Protein 9QT0 (pdb70)

Sequence (112 aa):
DTTLIVASKVKAYIKSKGFMTSGDAVDGLNEKLYALIDDALKRTESSNKRTTVRPTDFDTTLIVASKVKAYIKSKGFMTTSGDAVDGLNNEKLLYALIDDALKRTESSNKRTTVRPTDF

Structure (mmCIF, N/CA/C/O backbone):
data_9QT0
#
_entry.id   9QT0
#
_cell.length_a   55.700
_cell.length_b   55.700
_cell.length_c   58.463
_cell.angle_alpha   90.00
_cell.angle_beta   90.00
_cell.angle_gamma   120.00
#
_symmetry.space_group_name_H-M   'P 31 2 1'
#
loop_
_entity.id
_entity.type
_entity.pdbx_description
1 polymer 'DUF1931 domain-containing protein'
2 non-polymer 'SULFATE ION'
3 water water
#
loop_
_atom_site.group_PDB
_atom_site.id
_atom_site.type_symbol
_atom_site.label_atom_id
_atom_site.label_alt_id
_atom_site.label_comp_id
_atom_site.label_asym_id
_atom_site.label_entity_id
_atom_site.label_seq_id
_atom_site.pdbx_PDB_ins_code
_atom_site.Cartn_x
_atom_site.Cartn_y
_atom_site.Cartn_z
_atom_site.occupancy
_atom_site.B_iso_or_equiv
_atom_site.auth_seq_id
_atom_site.auth_comp_id
_atom_site.auth_asym_id
_atom_site.auth_atom_id
_atom_site.pdbx_PDB_model_num
ATOM 1 N N . ASP A 1 10 ? -26.416 -11.256 1.416 1.00 38.20 8 ASP A N 1
ATOM 2 C CA . ASP A 1 10 ? -26.497 -10.136 0.424 1.00 34.76 8 ASP A CA 1
ATOM 3 C C . ASP A 1 10 ? -26.055 -8.830 1.089 1.00 31.14 8 ASP A C 1
ATOM 4 O O . ASP A 1 10 ? -26.386 -8.629 2.282 1.00 31.34 8 ASP A O 1
ATOM 9 N N . THR A 1 11 ? -25.331 -7.977 0.356 1.00 30.09 9 THR A N 1
ATOM 10 C CA A THR A 1 11 ? -24.905 -6.637 0.844 0.50 28.58 9 THR A CA 1
ATOM 11 C CA B THR A 1 11 ? -24.903 -6.637 0.839 0.50 29.63 9 THR A CA 1
ATOM 12 C C . THR A 1 11 ? -26.106 -5.690 0.765 1.00 25.94 9 THR A C 1
ATOM 13 O O . THR A 1 11 ? -26.707 -5.601 -0.321 1.00 28.76 9 THR A O 1
ATOM 20 N N . LEU A 1 12 ? -26.438 -5.039 1.881 1.00 22.17 10 LEU A N 1
ATOM 21 C CA . LEU A 1 12 ? -27.566 -4.073 1.976 1.00 22.11 10 LEU A CA 1
ATOM 22 C C . LEU A 1 12 ? -27.010 -2.652 1.932 1.00 21.73 10 LEU A C 1
ATOM 23 O O . LEU A 1 12 ? -27.807 -1.711 1.832 1.00 22.91 10 LEU A O 1
ATOM 28 N N . ILE A 1 13 ? -25.685 -2.523 2.026 1.00 24.05 11 ILE A N 1
ATOM 29 C CA . ILE A 1 13 ? -24.941 -1.241 2.175 1.00 23.71 11 ILE A CA 1
ATOM 30 C C . ILE A 1 13 ? -24.426 -0.810 0.799 1.00 22.63 11 ILE A C 1
ATOM 31 O O . ILE A 1 13 ? -24.011 -1.697 0.015 1.00 23.61 11 ILE A O 1
ATOM 36 N N . VAL A 1 14 ? -24.451 0.495 0.535 1.00 21.48 12 VAL A N 1
ATOM 37 C CA . VAL A 1 14 ? -23.771 1.119 -0.634 1.00 20.54 12 VAL A CA 1
ATOM 38 C C . VAL A 1 14 ? -22.359 1.493 -0.173 1.00 19.29 12 VAL A C 1
ATOM 39 O O . VAL A 1 14 ? -22.200 2.552 0.482 1.00 19.91 12 VAL A O 1
ATOM 43 N N . ALA A 1 15 ? -21.376 0.635 -0.472 1.00 19.05 13 ALA A N 1
ATOM 44 C CA . ALA A 1 15 ? -19.986 0.755 0.023 1.00 18.76 13 ALA A CA 1
ATOM 45 C C . ALA A 1 15 ? -19.425 2.141 -0.312 1.00 18.48 13 ALA A C 1
ATOM 46 O O . ALA A 1 15 ? -18.809 2.758 0.555 1.00 18.36 13 ALA A O 1
ATOM 48 N N . SER A 1 16 ? -19.611 2.616 -1.548 1.00 19.39 14 SER A N 1
ATOM 49 C CA . SER A 1 16 ? -19.049 3.912 -2.002 1.00 18.86 14 SER A CA 1
ATOM 50 C C . SER A 1 16 ? -19.556 5.063 -1.121 1.00 18.57 14 SER A C 1
ATOM 51 O O . SER A 1 16 ? -18.765 5.975 -0.843 1.00 18.96 14 SER A O 1
ATOM 54 N N . LYS A 1 17 ? -20.833 5.041 -0.730 1.00 17.51 15 LYS A N 1
ATOM 55 C CA . LYS A 1 17 ? -21.456 6.133 0.074 1.00 17.81 15 LYS A CA 1
ATOM 56 C C . LYS A 1 17 ? -20.977 6.071 1.534 1.00 16.47 15 LYS A C 1
ATOM 57 O O . LYS A 1 17 ? -20.736 7.142 2.129 1.00 16.17 15 LYS A O 1
ATOM 61 N N . VAL A 1 18 ? -20.793 4.869 2.074 1.00 16.77 16 VAL A N 1
ATOM 62 C CA . VAL A 1 18 ? -20.229 4.698 3.447 1.00 16.61 16 VAL A CA 1
ATOM 63 C C . VAL A 1 18 ? -18.781 5.204 3.440 1.00 16.23 16 VAL A C 1
ATOM 64 O O . VAL A 1 18 ? -18.428 6.045 4.276 1.00 16.15 16 VAL A O 1
ATOM 68 N N . LYS A 1 19 ? -17.988 4.782 2.452 1.00 16.45 17 LYS A N 1
ATOM 69 C CA . LYS A 1 19 ? -16.569 5.197 2.342 1.00 16.82 17 LYS A CA 1
ATOM 70 C C . LYS A 1 19 ? -16.495 6.717 2.146 1.00 16.74 17 LYS A C 1
ATOM 71 O O . LYS A 1 19 ? -15.570 7.334 2.680 1.00 18.00 17 LYS A O 1
ATOM 77 N N . ALA A 1 20 ? -17.406 7.297 1.356 1.00 16.44 18 ALA A N 1
ATOM 78 C CA . ALA A 1 20 ? -17.461 8.755 1.100 1.00 16.93 18 ALA A CA 1
ATOM 79 C C . ALA A 1 20 ? -17.693 9.495 2.423 1.00 17.75 18 ALA A C 1
ATOM 80 O O . ALA A 1 20 ? -16.966 10.464 2.702 1.00 20.10 18 ALA A O 1
ATOM 82 N N . TYR A 1 21 ? -18.680 9.059 3.206 1.00 16.05 19 TYR A N 1
ATOM 83 C CA . TYR A 1 21 ? -19.000 9.735 4.485 1.00 16.17 19 TYR A CA 1
ATOM 84 C C . TYR A 1 21 ? -17.777 9.688 5.414 1.00 16.01 19 TYR A C 1
ATOM 85 O O . TYR A 1 21 ? -17.397 10.723 5.981 1.00 18.36 19 TYR A O 1
ATOM 94 N N . ILE A 1 22 ? -17.155 8.520 5.527 1.00 16.59 20 ILE A N 1
ATOM 95 C CA . ILE A 1 22 ? -15.931 8.310 6.349 1.00 15.71 20 ILE A CA 1
ATOM 96 C C . ILE A 1 22 ? -14.809 9.233 5.856 1.00 15.52 20 ILE A C 1
ATOM 97 O O . ILE A 1 22 ? -14.160 9.893 6.683 1.00 15.65 20 ILE A O 1
ATOM 102 N N . LYS A 1 23 ? -14.625 9.334 4.537 1.00 16.04 21 LYS A N 1
ATOM 103 C CA . LYS A 1 23 ? -13.599 10.230 3.941 1.00 16.55 21 LYS A CA 1
ATOM 104 C C . LYS A 1 23 ? -13.907 11.690 4.294 1.00 17.20 21 LYS A C 1
ATOM 105 O O . LYS A 1 23 ? -12.946 12.446 4.554 1.00 18.08 21 LYS A O 1
ATOM 111 N N . SER A 1 24 ? -15.184 12.082 4.278 1.00 18.01 22 SER A N 1
ATOM 112 C CA . SER A 1 24 ? -15.626 13.475 4.548 1.00 17.85 22 SER A CA 1
ATOM 113 C C . SER A 1 24 ? -15.210 13.881 5.970 1.00 17.85 22 SER A C 1
ATOM 114 O O . SER A 1 24 ? -15.047 15.087 6.217 1.00 18.99 22 SER A O 1
ATOM 117 N N . LYS A 1 25 ? -15.047 12.907 6.868 1.00 18.10 23 LYS A N 1
ATOM 118 C CA . LYS A 1 25 ? -14.690 13.168 8.285 1.00 19.16 23 LYS A CA 1
ATOM 119 C C . LYS A 1 25 ? -13.174 13.083 8.493 1.00 20.99 23 LYS A C 1
ATOM 120 O O . LYS A 1 25 ? -1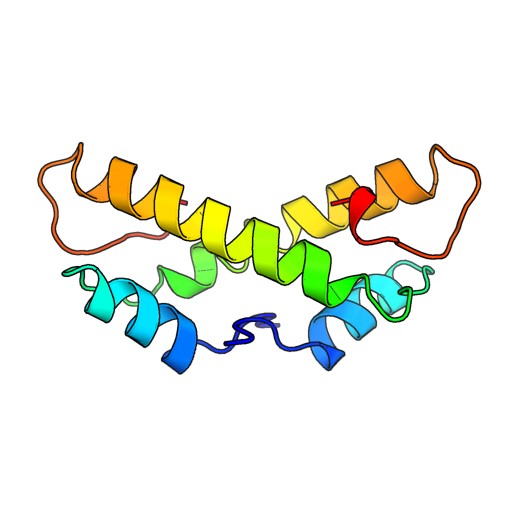2.742 13.306 9.642 1.00 24.18 23 LYS A O 1
ATOM 126 N N . GLY A 1 26 ? -12.407 12.776 7.441 1.00 20.76 24 GLY A N 1
ATOM 127 C CA . GLY A 1 26 ? -10.930 12.746 7.460 1.00 22.66 24 GLY A CA 1
ATOM 128 C C . GLY A 1 26 ? -10.379 11.375 7.827 1.00 22.25 24 GLY A C 1
ATOM 129 O O . GLY A 1 26 ? -9.231 11.306 8.302 1.00 25.54 24 GLY A O 1
ATOM 130 N N . PHE A 1 27 ? -11.159 10.317 7.586 1.00 19.06 25 PHE A N 1
ATOM 131 C CA . PHE A 1 27 ? -10.796 8.917 7.916 1.00 19.24 25 PHE A CA 1
ATOM 132 C C . PHE A 1 27 ? -10.756 8.066 6.644 1.00 19.81 25 PHE A C 1
ATOM 133 O O . PHE A 1 27 ? -11.359 8.445 5.596 1.00 22.63 25 PHE A O 1
ATOM 141 N N . MET A 1 28 ? -10.039 6.949 6.737 1.00 20.70 26 MET A N 1
ATOM 142 C CA . MET A 1 28 ? -9.977 5.908 5.685 1.00 20.47 26 MET A CA 1
ATOM 143 C C . MET A 1 28 ? -10.781 4.695 6.154 1.00 18.21 26 MET A C 1
ATOM 144 O O . MET A 1 28 ? -11.099 4.605 7.355 1.00 18.59 26 MET A O 1
ATOM 149 N N . THR A 1 29 ? -11.094 3.795 5.226 1.00 18.18 27 THR A N 1
ATOM 150 C CA . THR A 1 29 ? -11.912 2.579 5.452 1.00 18.22 27 THR A CA 1
ATOM 151 C C . THR A 1 29 ? -11.054 1.365 5.104 1.00 18.30 27 THR A C 1
ATOM 152 O O . THR A 1 29 ? -10.540 1.336 3.982 1.00 20.19 27 THR A O 1
ATOM 156 N N . SER A 1 30 ? -10.897 0.414 6.030 1.00 17.72 28 SER A N 1
ATOM 157 C CA . SER A 1 30 ? -10.155 -0.846 5.771 1.00 18.66 28 SER A CA 1
ATOM 158 C C . SER A 1 30 ? -10.898 -1.642 4.694 1.00 18.76 28 SER A C 1
ATOM 159 O O . SER A 1 30 ? -12.101 -1.383 4.468 1.00 19.41 28 SER A O 1
ATOM 162 N N . GLY A 1 31 ? -10.202 -2.578 4.051 1.00 18.27 29 GLY A N 1
ATOM 163 C CA . GLY A 1 31 ? -10.772 -3.405 2.977 1.00 18.73 29 GLY A CA 1
ATOM 164 C C . GLY A 1 31 ? 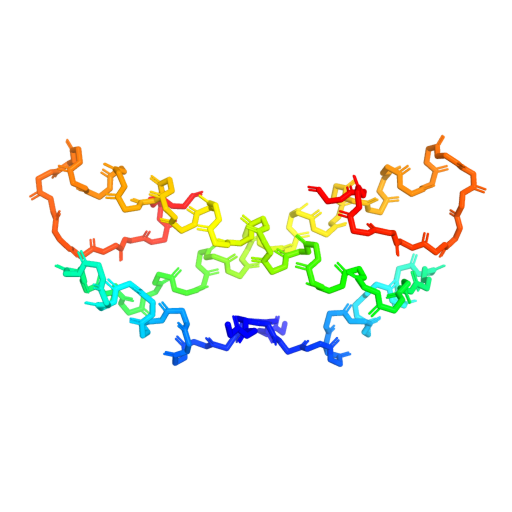-12.006 -4.180 3.410 1.00 18.57 29 GLY A C 1
ATOM 165 O O . GLY A 1 31 ? -12.871 -4.425 2.547 1.00 22.56 29 GLY A O 1
ATOM 166 N N . ASP A 1 32 ? -12.099 -4.566 4.686 1.00 17.86 30 ASP A N 1
ATOM 167 C CA . ASP A 1 32 ? -13.187 -5.442 5.201 1.00 19.95 30 ASP A CA 1
ATOM 168 C C . ASP A 1 32 ? -14.121 -4.671 6.148 1.00 17.69 30 ASP A C 1
ATOM 169 O O . ASP A 1 32 ? -15.009 -5.313 6.739 1.00 19.75 30 ASP A O 1
ATOM 174 N N . ALA A 1 33 ? -13.966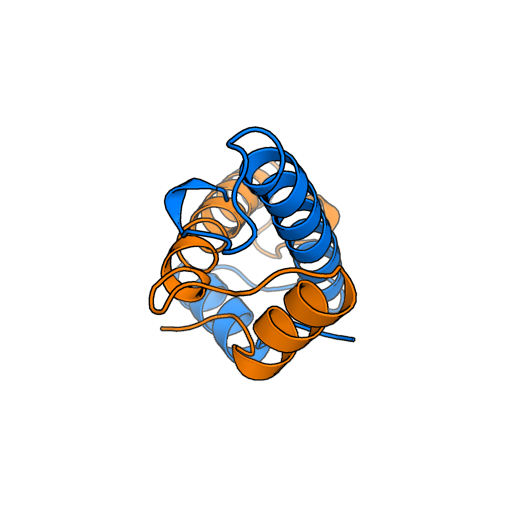 -3.349 6.265 1.00 17.73 31 ALA A N 1
ATOM 175 C CA . ALA A 1 33 ? -14.779 -2.515 7.184 1.00 17.90 31 ALA A CA 1
ATOM 176 C C . ALA A 1 33 ? -16.267 -2.602 6.810 1.00 18.47 31 ALA A C 1
ATOM 177 O O . ALA A 1 33 ? -17.091 -2.806 7.712 1.00 19.77 31 ALA A O 1
ATOM 179 N N . VAL A 1 34 ? -16.615 -2.460 5.528 1.00 19.34 32 VAL A N 1
ATOM 180 C CA . VAL A 1 34 ? -18.052 -2.361 5.119 1.00 21.99 32 VAL A CA 1
ATOM 181 C C . VAL A 1 34 ? -18.761 -3.691 5.417 1.00 22.72 32 VAL A C 1
ATOM 182 O O . VAL A 1 34 ? -19.950 -3.637 5.768 1.00 24.12 32 VAL A O 1
ATOM 186 N N . ASP A 1 35 ? -18.058 -4.826 5.335 1.00 24.84 33 ASP A N 1
ATOM 187 C CA . ASP A 1 35 ? -18.580 -6.168 5.720 1.00 28.70 33 ASP A CA 1
ATOM 188 C C . ASP A 1 35 ? -19.054 -6.155 7.179 1.00 28.53 33 ASP A C 1
ATOM 189 O O . ASP A 1 35 ? -20.156 -6.691 7.457 1.00 31.35 33 ASP A O 1
ATOM 194 N N . GLY A 1 36 ? -18.243 -5.583 8.076 1.00 27.48 34 GLY A N 1
ATOM 195 C CA . GLY A 1 36 ? -18.574 -5.435 9.506 1.00 26.55 34 GLY A CA 1
ATOM 196 C C . GLY A 1 36 ? -19.841 -4.618 9.686 1.00 23.77 34 GLY A C 1
ATOM 197 O O . GLY A 1 36 ? -20.718 -5.030 10.461 1.00 27.02 34 GLY A O 1
ATOM 198 N N . LEU A 1 37 ? -19.961 -3.509 8.954 1.00 21.04 35 LEU A N 1
ATOM 199 C CA . LEU A 1 37 ? -21.141 -2.616 9.057 1.00 18.86 35 LEU A CA 1
ATOM 200 C C . LEU A 1 37 ? -22.377 -3.336 8.509 1.00 18.36 35 LEU A C 1
ATOM 201 O O . LEU A 1 37 ? -23.456 -3.176 9.088 1.00 18.75 35 LEU A O 1
ATOM 206 N N . ASN A 1 38 ? -22.225 -4.105 7.431 1.00 19.45 36 ASN A N 1
ATOM 207 C CA . ASN A 1 38 ? -23.325 -4.921 6.845 1.00 20.03 36 ASN A CA 1
ATOM 208 C C . ASN A 1 38 ? -23.885 -5.868 7.920 1.00 20.64 36 ASN A C 1
ATOM 209 O O . ASN A 1 38 ? -25.127 -5.960 8.050 1.00 20.95 36 ASN A O 1
ATOM 214 N N . GLU A 1 39 ? -23.008 -6.530 8.677 1.00 22.32 37 GLU A N 1
ATOM 215 C CA . GLU A 1 39 ? -23.399 -7.459 9.774 1.00 23.80 37 GLU A CA 1
ATOM 216 C C . GLU A 1 39 ? -24.215 -6.695 10.830 1.00 21.21 37 GLU A C 1
ATOM 217 O O . GLU A 1 39 ? -25.274 -7.208 11.263 1.00 22.93 37 GLU A O 1
ATOM 223 N N . LYS A 1 40 ? -23.753 -5.506 11.227 1.00 20.66 38 LYS A N 1
ATOM 224 C CA . LYS A 1 40 ? -24.456 -4.642 12.216 1.00 22.39 38 LYS A CA 1
ATOM 225 C C . LYS A 1 40 ? -25.832 -4.261 11.656 1.00 19.26 38 LYS A C 1
ATOM 226 O O . LYS A 1 40 ? -26.793 -4.253 12.416 1.00 20.51 38 LYS A O 1
ATOM 232 N N . LEU A 1 41 ? -25.937 -3.982 10.356 1.00 17.59 39 LEU A N 1
ATOM 233 C CA . LEU A 1 41 ? -27.214 -3.556 9.728 1.00 18.08 39 LEU A CA 1
ATOM 234 C C . LEU A 1 41 ? -28.247 -4.686 9.835 1.00 17.83 39 LEU A C 1
ATOM 235 O O . LEU A 1 41 ? -29.414 -4.396 10.169 1.00 19.26 39 LEU A O 1
ATOM 240 N N . TYR A 1 42 ? -27.844 -5.928 9.547 1.00 17.72 40 TYR A N 1
ATOM 241 C CA . TYR A 1 42 ? -28.733 -7.113 9.672 1.00 18.73 40 TYR A CA 1
ATOM 242 C C . TYR A 1 42 ? -29.230 -7.213 11.118 1.00 18.84 40 TYR A C 1
ATOM 243 O O . TYR A 1 42 ? -30.429 -7.466 11.326 1.00 20.00 40 TYR A O 1
ATOM 252 N N . ALA A 1 43 ? -28.343 -6.989 12.090 1.00 19.15 41 ALA A N 1
ATOM 253 C CA . ALA A 1 43 ? -28.696 -7.022 13.525 1.00 19.61 41 ALA A CA 1
ATOM 254 C C . ALA A 1 43 ? -29.722 -5.925 13.834 1.00 19.23 41 ALA A C 1
ATOM 255 O O . ALA A 1 43 ? -30.686 -6.225 14.580 1.00 20.93 41 ALA A O 1
ATOM 257 N N . LEU A 1 44 ? -29.500 -4.696 13.350 1.00 20.46 42 LEU A N 1
ATOM 258 C CA . LEU A 1 44 ? -30.434 -3.554 13.539 1.00 19.84 42 LEU A CA 1
ATOM 259 C C . LEU A 1 44 ? -31.810 -3.921 12.988 1.00 18.65 42 LEU A C 1
ATOM 260 O O . LEU A 1 44 ? -32.827 -3.580 13.604 1.00 19.45 42 LEU A O 1
ATOM 265 N N . ILE A 1 45 ? -31.852 -4.538 11.806 1.00 18.00 43 ILE A N 1
ATOM 266 C CA . ILE A 1 45 ? -33.159 -4.880 11.183 1.00 16.71 43 ILE A CA 1
ATOM 267 C C . ILE A 1 45 ? -33.841 -5.964 12.024 1.00 17.41 43 ILE A C 1
ATOM 268 O O . ILE A 1 45 ? -35.041 -5.827 12.296 1.00 18.56 43 ILE A O 1
ATOM 273 N N . ASP A 1 46 ? -33.108 -7.016 12.392 1.00 17.44 44 ASP A N 1
ATOM 274 C CA . ASP A 1 46 ? -33.679 -8.145 13.174 1.00 18.07 44 ASP A CA 1
ATOM 275 C C . ASP A 1 46 ? -34.247 -7.596 14.493 1.00 18.24 44 ASP A C 1
ATOM 276 O O . ASP A 1 46 ? -35.369 -7.988 14.855 1.00 19.07 44 ASP A O 1
ATOM 281 N N . ASP A 1 47 ? -33.532 -6.685 15.156 1.00 17.80 45 ASP A N 1
ATOM 282 C CA . ASP A 1 47 ? -34.019 -6.029 16.402 1.00 19.39 45 ASP A CA 1
ATOM 283 C C . ASP A 1 47 ? -35.308 -5.257 16.099 1.00 18.05 45 ASP A C 1
ATOM 284 O O . ASP A 1 47 ? -36.273 -5.362 16.858 1.00 20.89 45 ASP A O 1
ATOM 289 N N . ALA A 1 48 ? -35.345 -4.511 14.994 1.00 19.12 46 ALA A N 1
ATOM 290 C CA . ALA A 1 48 ? -36.515 -3.686 14.613 1.00 18.56 46 ALA A CA 1
ATOM 291 C C . ALA A 1 48 ? -37.747 -4.576 14.389 1.00 17.44 46 ALA A C 1
ATOM 292 O O . ALA A 1 48 ? -38.856 -4.173 14.792 1.00 17.97 46 ALA A O 1
ATOM 294 N N . LEU A 1 49 ? -37.568 -5.737 13.753 1.00 17.52 47 LEU A N 1
ATOM 295 C CA . LEU A 1 49 ? -38.681 -6.679 13.468 1.00 17.53 47 LEU A CA 1
ATOM 296 C C . LEU A 1 49 ? -39.277 -7.164 14.787 1.00 16.96 47 LEU A C 1
ATOM 297 O O . LEU A 1 49 ? -40.517 -7.256 14.883 1.00 17.43 47 LEU A O 1
ATOM 302 N N . LYS A 1 50 ? -38.420 -7.428 15.776 1.00 17.03 48 LYS A N 1
ATOM 303 C CA . LYS A 1 50 ? -38.877 -7.834 17.126 1.00 16.90 48 LYS A CA 1
ATOM 304 C C . LYS A 1 50 ? -39.738 -6.706 17.716 1.00 17.03 48 LYS A C 1
ATOM 305 O O . LYS A 1 50 ? -40.818 -7.020 18.250 1.00 16.89 48 LYS A O 1
ATOM 307 N N . ARG A 1 51 ? -39.310 -5.447 17.592 1.00 16.88 49 ARG A N 1
ATOM 308 C CA . ARG A 1 51 ? -40.076 -4.278 18.107 1.00 15.67 49 ARG A CA 1
ATOM 309 C C . ARG A 1 51 ? -41.402 -4.133 17.352 1.00 15.11 49 ARG A C 1
ATOM 310 O O . ARG A 1 51 ? -42.428 -3.868 17.976 1.00 16.56 49 ARG A O 1
ATOM 318 N N . THR A 1 52 ? -41.396 -4.289 16.031 1.00 15.37 50 THR A N 1
ATOM 319 C CA . THR A 1 52 ? -42.630 -4.191 15.210 1.00 15.65 50 THR A CA 1
ATOM 320 C C . THR A 1 52 ? -43.660 -5.200 15.739 1.00 16.50 50 THR A C 1
ATOM 321 O O . THR A 1 52 ? -44.810 -4.800 16.020 1.00 18.19 50 THR A O 1
ATOM 325 N N . GLU A 1 53 ? -43.252 -6.460 15.867 1.00 16.53 51 GLU A N 1
ATOM 326 C CA . GLU A 1 53 ? -44.120 -7.573 16.331 1.00 17.29 51 GLU A CA 1
ATOM 327 C C . GLU A 1 53 ? -44.607 -7.281 17.758 1.00 16.35 51 GLU A C 1
ATOM 328 O O . GLU A 1 53 ? -45.792 -7.553 18.052 1.00 16.76 51 GLU A O 1
ATOM 334 N N . SER A 1 54 ? -43.742 -6.713 18.605 1.00 15.78 52 SER A N 1
ATOM 335 C CA A SER A 1 54 ? -44.061 -6.429 20.031 0.50 15.54 52 SER A CA 1
ATOM 336 C CA B SER A 1 54 ? -44.065 -6.432 20.029 0.50 15.83 52 SER A CA 1
ATOM 337 C C . SER A 1 54 ? -45.169 -5.373 20.134 1.00 15.17 52 SER A C 1
ATOM 338 O O . SER A 1 54 ? -45.828 -5.323 21.173 1.00 17.12 52 SER A O 1
ATOM 343 N N . ASN A 1 55 ? -45.352 -4.559 19.095 1.00 16.33 53 ASN A N 1
ATOM 344 C CA . ASN A 1 55 ? -46.396 -3.501 19.039 1.00 16.14 53 ASN A CA 1
ATOM 345 C C . ASN A 1 55 ? -47.588 -3.958 18.184 1.00 16.01 53 ASN A C 1
ATOM 346 O O . ASN A 1 55 ? -48.405 -3.096 17.819 1.00 17.08 53 ASN A O 1
ATOM 351 N N . LYS A 1 56 ? -47.702 -5.262 17.915 1.00 16.14 54 LYS A N 1
ATOM 352 C CA . LYS A 1 56 ? -48.839 -5.884 17.182 1.00 16.81 54 LYS A CA 1
ATOM 353 C C . LYS A 1 56 ? -48.981 -5.229 15.804 1.00 17.02 54 LYS A C 1
ATOM 354 O O . LYS A 1 56 ? -50.128 -4.978 15.353 1.00 19.06 54 LYS A O 1
ATOM 360 N N . ARG A 1 57 ? -47.848 -4.973 15.155 1.00 16.86 55 ARG A N 1
ATOM 361 C CA . ARG A 1 57 ? -47.812 -4.416 13.781 1.00 17.17 55 ARG A CA 1
ATOM 362 C C . ARG A 1 57 ? -47.115 -5.402 12.847 1.00 17.22 55 ARG A C 1
ATOM 363 O O . ARG A 1 57 ? -46.315 -6.240 13.306 1.00 18.39 55 ARG A O 1
ATOM 371 N N . THR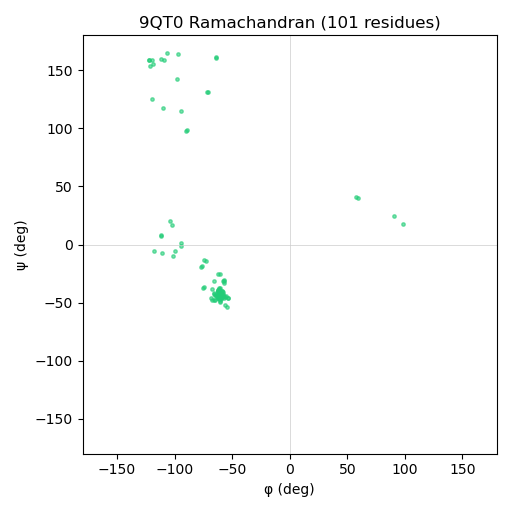 A 1 58 ? -47.453 -5.300 11.568 1.00 17.62 56 THR A N 1
ATOM 372 C CA . THR A 1 58 ? -46.807 -6.070 10.484 1.00 18.68 56 THR A CA 1
ATOM 373 C C . THR A 1 58 ? -45.987 -5.117 9.606 1.00 17.89 56 THR A C 1
ATOM 374 O O . THR A 1 58 ? -45.322 -5.624 8.691 1.00 20.77 56 THR A O 1
ATOM 378 N N . THR A 1 59 ? -46.083 -3.802 9.830 1.00 18.28 57 THR A N 1
ATOM 379 C CA . THR A 1 59 ? -45.356 -2.760 9.059 1.00 16.66 57 THR A CA 1
ATOM 380 C C . THR A 1 59 ? -44.284 -2.142 9.954 1.00 16.22 57 THR A C 1
ATOM 381 O O . THR A 1 59 ? -44.638 -1.541 10.995 1.00 17.28 57 THR A O 1
ATOM 385 N N . VAL A 1 60 ? -43.023 -2.295 9.568 1.00 15.92 58 VAL A N 1
ATOM 386 C CA . VAL A 1 60 ? -41.844 -1.700 10.254 1.00 15.53 58 VAL A CA 1
ATOM 387 C C . VAL A 1 60 ? -41.855 -0.189 10.017 1.00 16.00 58 VAL A C 1
ATOM 388 O O . VAL A 1 60 ? -42.032 0.236 8.866 1.00 17.44 58 VAL A O 1
ATOM 392 N N . ARG A 1 61 ? -41.690 0.590 11.087 1.00 16.45 59 ARG A N 1
ATOM 393 C CA . ARG A 1 61 ? -41.648 2.074 11.060 1.00 16.74 59 ARG A CA 1
ATOM 394 C C . ARG A 1 61 ? -40.234 2.526 11.406 1.00 17.36 59 ARG A C 1
ATOM 395 O O . ARG A 1 61 ? -39.474 1.771 12.010 1.00 17.78 59 ARG A O 1
ATOM 403 N N . PRO A 1 62 ? -39.834 3.767 11.044 1.00 18.60 60 PRO A N 1
ATOM 404 C CA . PRO A 1 62 ? -38.472 4.237 11.302 1.00 20.46 60 PRO A CA 1
ATOM 405 C C . PRO A 1 62 ? -38.119 4.195 12.796 1.00 21.74 60 PRO A C 1
ATOM 406 O O . PRO A 1 62 ? -36.981 3.939 13.141 1.00 23.41 60 PRO A O 1
ATOM 410 N N . THR A 1 63 ? -39.123 4.403 13.642 1.00 22.60 61 THR A N 1
ATOM 411 C CA . THR A 1 63 ? -38.985 4.461 15.116 1.00 24.08 61 THR A CA 1
ATOM 412 C C . THR A 1 63 ? -38.731 3.057 15.691 1.00 22.72 61 THR A C 1
ATOM 413 O O . THR A 1 63 ? -38.304 2.978 16.837 1.00 30.62 61 THR A O 1
ATOM 417 N N . ASP A 1 64 ? -38.949 1.984 14.927 1.00 22.69 62 ASP A N 1
ATOM 418 C CA . ASP A 1 64 ? -38.684 0.587 15.363 1.00 21.57 62 ASP A CA 1
ATOM 419 C C . ASP A 1 64 ? -37.183 0.266 15.332 1.00 21.00 62 ASP A C 1
ATOM 420 O O . ASP A 1 64 ? -36.798 -0.726 15.967 1.00 21.59 62 ASP A O 1
ATOM 425 N N . PHE A 1 65 ? -36.361 1.034 14.608 1.00 20.63 63 PHE A N 1
ATOM 426 C CA . PHE A 1 65 ? -34.898 0.781 14.474 1.00 20.50 63 PHE A CA 1
ATOM 427 C C . PHE A 1 65 ? -34.134 1.339 15.677 1.00 22.50 63 PHE A C 1
ATOM 428 O O . PHE A 1 65 ? -32.979 0.961 15.864 1.00 25.90 63 PHE A O 1
ATOM 437 N N . ASP B 1 10 ? -27.614 11.637 2.307 1.00 33.79 8 ASP B N 1
ATOM 438 C CA . ASP B 1 10 ? -27.498 10.597 1.242 1.00 31.37 8 ASP B CA 1
ATOM 439 C C . ASP B 1 10 ? -27.798 9.214 1.833 1.00 27.16 8 ASP B C 1
ATOM 440 O O . ASP B 1 10 ? -27.403 8.957 2.982 1.00 26.69 8 ASP B O 1
ATOM 442 N N . THR B 1 11 ? -28.456 8.353 1.055 1.00 26.11 9 THR B N 1
ATOM 443 C CA A THR B 1 11 ? -28.818 6.965 1.448 0.50 25.89 9 THR B CA 1
ATOM 444 C CA B THR B 1 11 ? -28.811 6.969 1.474 0.50 24.86 9 THR B CA 1
ATOM 445 C C . THR B 1 11 ? -27.563 6.083 1.392 1.00 23.71 9 THR B C 1
ATOM 446 O O . THR B 1 11 ? -26.871 6.127 0.370 1.00 27.03 9 THR B O 1
ATOM 453 N N . LEU B 1 12 ? -27.306 5.324 2.455 1.00 19.20 10 LEU B N 1
ATOM 454 C CA . LEU B 1 12 ? -26.139 4.418 2.613 1.00 19.05 10 LEU B CA 1
ATOM 455 C C . LEU B 1 12 ? -26.551 2.977 2.305 1.00 18.68 10 LEU B C 1
ATOM 456 O O . LEU B 1 12 ? -25.682 2.090 2.373 1.00 20.95 10 LEU B O 1
ATOM 461 N N . ILE B 1 13 ? -27.840 2.743 2.072 1.00 18.98 11 ILE B N 1
ATOM 462 C CA . ILE B 1 13 ? -28.391 1.368 1.917 1.00 19.68 11 ILE B CA 1
ATOM 463 C C . ILE B 1 13 ? -29.069 1.248 0.561 1.00 19.58 11 ILE B C 1
ATOM 464 O O . ILE B 1 13 ? -29.435 2.272 -0.031 1.00 21.06 11 ILE B O 1
ATOM 469 N N . VAL B 1 14 ? -29.213 0.007 0.116 1.00 19.36 12 VAL B N 1
ATOM 470 C CA . VAL B 1 14 ? -30.021 -0.375 -1.072 1.00 19.52 12 VAL B CA 1
ATOM 471 C C . VAL B 1 14 ? -31.446 -0.633 -0.579 1.00 17.85 12 VAL B C 1
ATOM 472 O O . VAL B 1 14 ? -31.685 -1.720 -0.033 1.00 18.51 12 VAL B O 1
ATOM 476 N N . ALA B 1 15 ? -32.341 0.349 -0.726 1.00 17.90 13 ALA B N 1
ATOM 477 C CA . ALA B 1 15 ? -33.722 0.308 -0.185 1.00 18.59 13 ALA B CA 1
ATOM 478 C C . ALA B 1 15 ? -34.441 -0.968 -0.641 1.00 17.58 13 ALA B C 1
ATOM 479 O O . ALA B 1 15 ? -35.098 -1.610 0.181 1.00 17.33 13 ALA B O 1
ATOM 481 N N . SER B 1 16 ? -34.349 -1.329 -1.922 1.00 18.05 14 SER B N 1
ATOM 482 C CA . SER B 1 16 ? -35.067 -2.511 -2.468 1.00 18.07 14 SER B CA 1
ATOM 483 C C . SER B 1 16 ? -34.644 -3.792 -1.731 1.00 18.66 14 SER B C 1
ATOM 484 O O . SER B 1 16 ? -35.521 -4.647 -1.477 1.00 19.76 14 SER B O 1
ATOM 487 N N . LYS B 1 17 ? -33.349 -3.931 -1.421 1.00 17.26 15 LYS B N 1
ATOM 488 C CA . LYS B 1 17 ? -32.791 -5.150 -0.775 1.00 16.54 15 LYS B CA 1
ATOM 489 C C . LYS B 1 17 ? -33.179 -5.167 0.709 1.00 14.93 15 LYS B C 1
ATOM 490 O O . LYS B 1 17 ? -33.470 -6.249 1.224 1.00 14.82 15 LYS B O 1
ATOM 494 N N . VAL B 1 18 ? -33.202 -4.010 1.368 1.00 15.06 16 VAL B N 1
ATOM 495 C CA . VAL B 1 18 ? -33.653 -3.908 2.789 1.00 15.10 16 VAL B CA 1
ATOM 496 C C . VAL B 1 18 ? -35.137 -4.279 2.852 1.00 14.19 16 VAL B C 1
ATOM 497 O O . VAL B 1 18 ? -35.508 -5.136 3.649 1.00 18.24 16 VAL B O 1
ATOM 501 N N . LYS B 1 19 ? -35.959 -3.715 1.965 1.00 16.50 17 LYS B N 1
ATOM 502 C CA . LYS B 1 19 ? -37.418 -3.995 1.931 1.00 16.08 17 LYS B CA 1
ATOM 503 C C . LYS B 1 19 ? -37.635 -5.482 1.630 1.00 15.38 17 LYS B C 1
ATOM 504 O O . LYS B 1 19 ? -38.559 -6.077 2.205 1.00 16.89 17 LYS B O 1
ATOM 510 N N . ALA B 1 20 ? -36.851 -6.054 0.704 1.00 15.87 18 ALA B N 1
ATOM 511 C CA . ALA B 1 20 ? -36.938 -7.488 0.355 1.00 15.95 18 ALA B CA 1
ATOM 512 C C . ALA B 1 20 ? -36.636 -8.352 1.586 1.00 14.69 18 ALA B C 1
ATOM 513 O O . ALA B 1 20 ? -37.391 -9.288 1.869 1.00 15.46 18 ALA B O 1
ATOM 515 N N . TYR B 1 21 ? -35.556 -8.060 2.299 1.00 14.42 19 TYR B N 1
ATOM 516 C CA . TYR B 1 21 ? -35.173 -8.849 3.497 1.00 15.14 19 TYR B CA 1
ATOM 517 C C . TYR B 1 21 ? -36.308 -8.796 4.527 1.00 14.18 19 TYR B C 1
ATOM 518 O O . TYR B 1 21 ? -36.694 -9.851 5.049 1.00 15.48 19 TYR B O 1
ATOM 527 N N . ILE B 1 22 ? -36.843 -7.600 4.782 1.00 14.03 20 ILE B N 1
ATOM 528 C CA . ILE B 1 22 ? -37.954 -7.393 5.757 1.00 14.12 20 ILE B CA 1
ATOM 529 C C . ILE B 1 22 ? -39.172 -8.193 5.284 1.00 14.32 20 ILE B C 1
ATOM 530 O O . ILE B 1 22 ? -39.809 -8.871 6.087 1.00 15.88 20 ILE B O 1
ATOM 535 N N . LYS B 1 23 ? -39.468 -8.168 3.981 1.00 14.67 21 LYS B N 1
ATOM 536 C CA . LYS B 1 23 ? -40.598 -8.947 3.413 1.00 15.17 21 LYS B CA 1
ATOM 537 C C . LYS B 1 23 ? -40.376 -10.451 3.610 1.00 16.00 21 LYS B C 1
ATOM 538 O O . LYS B 1 23 ? -41.351 -11.161 3.883 1.00 16.44 21 LYS B O 1
ATOM 544 N N . SER B 1 24 ? -39.139 -10.925 3.457 1.00 16.02 22 SER B N 1
ATOM 545 C CA . SER B 1 24 ? -38.770 -12.359 3.580 1.00 15.94 22 SER B CA 1
ATOM 546 C C . SER B 1 24 ? -39.074 -12.850 5.001 1.00 15.80 22 SER B C 1
ATOM 547 O O . SER B 1 24 ? -39.306 -14.051 5.174 1.00 18.30 22 SER B O 1
ATOM 550 N N . LYS B 1 25 ? -39.085 -11.938 5.972 1.00 16.53 23 LYS B N 1
ATOM 551 C CA . LYS B 1 25 ? -39.348 -12.272 7.398 1.00 17.27 23 LYS B CA 1
ATOM 552 C C . LYS B 1 25 ? -40.835 -12.089 7.734 1.00 17.41 23 LYS B C 1
ATOM 553 O O . LYS B 1 25 ? -41.196 -12.325 8.899 1.00 19.19 23 LYS B O 1
ATOM 559 N N . GLY B 1 26 ? -41.664 -11.707 6.763 1.00 17.51 24 GLY B N 1
ATOM 560 C CA . GLY B 1 26 ? -43.130 -11.662 6.902 1.00 16.95 24 GLY B CA 1
ATOM 561 C C . GLY B 1 26 ? -43.634 -10.266 7.202 1.00 16.33 24 GLY B C 1
ATOM 562 O O . GLY B 1 26 ? -44.791 -10.163 7.662 1.00 19.78 24 GLY B O 1
ATOM 563 N N . PHE B 1 27 ? -42.826 -9.225 6.957 1.00 16.25 25 PHE B N 1
ATOM 564 C CA . PHE B 1 27 ? -43.155 -7.830 7.348 1.00 16.19 25 PHE B CA 1
ATOM 565 C C . PHE B 1 27 ? -43.184 -6.902 6.139 1.00 15.99 25 PHE B C 1
ATOM 566 O O . PHE B 1 27 ? -42.496 -7.141 5.154 1.00 18.30 25 PHE B O 1
ATOM 574 N N . MET B 1 28 ? -43.964 -5.835 6.257 1.00 16.32 26 MET B N 1
ATOM 575 C CA . MET B 1 28 ? -43.981 -4.686 5.323 1.00 16.86 26 MET B CA 1
ATOM 576 C C . MET B 1 28 ? -43.106 -3.565 5.883 1.00 16.84 26 MET B C 1
ATOM 577 O O . MET B 1 28 ? -42.751 -3.623 7.075 1.00 17.71 26 MET B O 1
ATOM 582 N N . THR B 1 29 ? -42.737 -2.601 5.056 1.00 17.94 27 THR B N 1
ATOM 583 C CA A THR B 1 29 ? -41.861 -1.452 5.399 0.50 18.87 27 THR B CA 1
ATOM 584 C CA B THR B 1 29 ? -41.891 -1.446 5.450 0.50 19.02 27 THR B CA 1
ATOM 585 C C . THR B 1 29 ? -42.656 -0.163 5.145 1.00 18.64 27 THR B C 1
ATOM 586 O O . THR B 1 29 ? -43.144 -0.020 4.015 1.00 22.64 27 THR B O 1
ATOM 593 N N . SER B 1 30 ? -42.764 0.728 6.129 1.00 19.79 28 SER B N 1
ATOM 594 C CA . SER B 1 30 ? -43.413 2.052 5.953 1.00 20.02 28 SER B CA 1
ATOM 595 C C . SER B 1 30 ? -42.605 2.872 4.940 1.00 20.83 28 SER B C 1
ATOM 596 O O . SER B 1 30 ? -41.430 2.546 4.698 1.00 19.60 28 SER B O 1
ATOM 599 N N . GLY B 1 31 ? -43.217 3.909 4.378 1.00 22.33 29 GLY B N 1
ATOM 600 C CA . GLY B 1 31 ? -42.592 4.775 3.365 1.00 24.15 29 GLY B CA 1
ATOM 601 C C . GLY B 1 31 ? -41.296 5.413 3.837 1.00 22.97 29 GLY B C 1
ATOM 602 O O . GLY B 1 31 ? -40.420 5.657 2.984 1.00 25.97 29 GLY B O 1
ATOM 603 N N . ASP B 1 32 ? -41.167 5.697 5.137 1.00 21.39 30 ASP B N 1
ATOM 604 C CA . ASP B 1 32 ? -39.999 6.425 5.706 1.00 21.85 30 ASP B CA 1
ATOM 605 C C . ASP B 1 32 ? -39.154 5.496 6.589 1.00 19.59 30 ASP B C 1
ATOM 606 O O . ASP B 1 32 ? -38.218 6.001 7.225 1.00 19.81 30 ASP B O 1
ATOM 611 N N . ALA B 1 33 ? -39.439 4.190 6.625 1.00 17.35 31 ALA B N 1
ATOM 612 C CA . ALA B 1 33 ? -38.724 3.227 7.499 1.00 18.81 31 ALA B CA 1
ATOM 613 C C . ALA B 1 33 ? -37.245 3.174 7.109 1.00 17.88 31 ALA B C 1
ATOM 614 O O . ALA B 1 33 ? -36.404 3.246 8.003 1.00 20.58 31 ALA B O 1
ATOM 616 N N . VAL B 1 34 ? -36.927 3.091 5.816 1.00 20.11 32 VAL B N 1
ATOM 617 C CA . VAL B 1 34 ? -35.520 3.031 5.320 1.00 22.80 32 VAL B CA 1
ATOM 618 C C . VAL B 1 34 ? -34.770 4.301 5.755 1.00 22.57 32 VAL B C 1
ATOM 619 O O . VAL B 1 34 ? -33.579 4.192 6.093 1.00 21.96 32 VAL B O 1
ATOM 623 N N . ASP B 1 35 ? -35.437 5.461 5.750 1.00 25.25 33 ASP B N 1
ATOM 624 C CA . ASP B 1 35 ? -34.846 6.756 6.189 1.00 28.68 33 ASP B CA 1
ATOM 625 C C . ASP B 1 35 ? -34.439 6.649 7.663 1.00 26.68 33 ASP B C 1
ATOM 626 O O . ASP B 1 35 ? -33.351 7.135 7.997 1.00 29.08 33 ASP B O 1
ATOM 631 N N . GLY B 1 36 ? -35.285 6.050 8.508 1.00 25.07 34 GLY B N 1
ATOM 632 C CA . GLY B 1 36 ? -34.987 5.800 9.932 1.00 24.22 34 GLY B CA 1
ATOM 633 C C . GLY B 1 36 ? -33.744 4.941 10.091 1.00 20.95 34 GLY B C 1
ATOM 634 O O . GLY B 1 36 ? -32.883 5.283 10.915 1.00 22.80 34 GLY B O 1
ATOM 635 N N . LEU B 1 37 ? -33.634 3.871 9.299 1.00 18.41 35 LEU B N 1
ATOM 636 C CA . LEU B 1 37 ? -32.481 2.934 9.352 1.00 17.79 35 LEU B CA 1
ATOM 637 C C . LEU B 1 37 ? -31.220 3.680 8.903 1.00 17.54 35 LEU B C 1
ATOM 638 O O . LEU B 1 37 ? -30.156 3.472 9.518 1.00 17.94 35 LEU B O 1
ATOM 643 N N . ASN B 1 38 ? -31.339 4.507 7.855 1.00 17.02 36 ASN B N 1
ATOM 644 C CA A ASN B 1 38 ? -30.219 5.339 7.344 0.50 17.97 36 ASN B CA 1
ATOM 645 C CA B ASN B 1 38 ? -30.227 5.344 7.334 0.50 17.70 36 ASN B CA 1
ATOM 646 C C . ASN B 1 38 ? -29.668 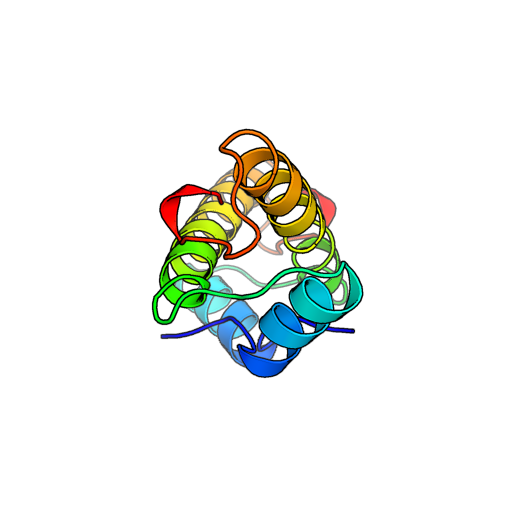6.207 8.479 1.00 17.58 36 ASN B C 1
ATOM 647 O O . ASN B 1 38 ? -28.448 6.251 8.631 1.00 18.73 36 ASN B O 1
ATOM 656 N N . GLU B 1 39 ? -30.551 6.853 9.247 1.00 19.24 37 GLU B N 1
ATOM 657 C CA . GLU B 1 39 ? -30.180 7.740 10.383 1.00 21.27 37 GLU B CA 1
ATOM 658 C C . GLU B 1 39 ? -29.400 6.928 11.423 1.00 19.54 37 GLU B C 1
ATOM 659 O O . GLU B 1 39 ? -28.355 7.421 11.896 1.00 20.76 37 GLU B O 1
ATOM 661 N N . LYS B 1 40 ? -29.878 5.730 11.769 1.00 19.66 38 LYS B N 1
ATOM 662 C CA . LYS B 1 40 ? -29.194 4.831 12.735 1.00 20.81 38 LYS B CA 1
ATOM 663 C C . LYS B 1 40 ? -27.809 4.465 12.200 1.00 18.04 38 LYS B C 1
ATOM 664 O O . LYS B 1 40 ? -26.845 4.445 12.977 1.00 18.45 38 LYS B O 1
ATOM 670 N N . LEU B 1 41 ? -27.691 4.214 10.900 1.00 16.47 39 LEU B N 1
ATOM 671 C CA A LEU B 1 41 ? -26.397 3.804 10.298 0.50 16.21 39 LEU B CA 1
ATOM 672 C CA B LEU B 1 41 ? -26.395 3.801 10.306 0.50 16.36 39 LEU B CA 1
ATOM 673 C C . LEU B 1 41 ? -25.380 4.947 10.401 1.00 16.01 39 LEU B C 1
ATOM 674 O O . LEU B 1 41 ? -24.218 4.664 10.723 1.00 17.21 39 LEU B O 1
ATOM 683 N N . TYR B 1 42 ? -25.795 6.188 10.122 1.00 15.82 40 TYR B N 1
ATOM 684 C CA . TYR B 1 42 ? -24.908 7.374 10.275 1.00 16.28 40 TYR B CA 1
ATOM 685 C C . TYR B 1 42 ? -24.424 7.461 11.729 1.00 16.02 40 TYR B C 1
ATOM 686 O O . TYR B 1 42 ? -23.241 7.741 11.946 1.00 16.92 40 TYR B O 1
ATOM 695 N N . ALA B 1 43 ? -25.305 7.200 12.693 1.00 16.94 41 ALA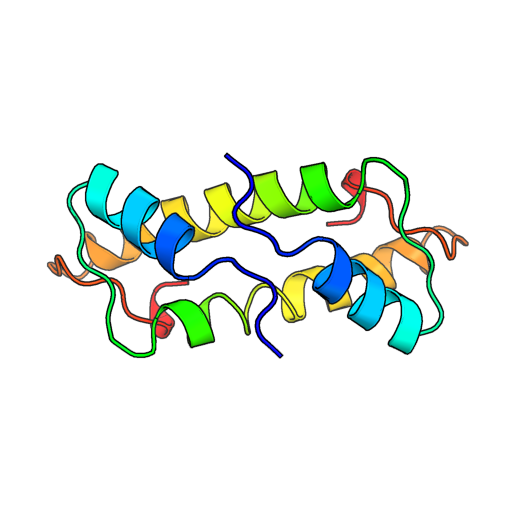 B N 1
ATOM 696 C CA . ALA B 1 43 ? -24.951 7.204 14.132 1.00 17.29 41 ALA B CA 1
ATOM 697 C C . ALA B 1 43 ? -23.917 6.108 14.419 1.00 16.61 41 ALA B C 1
ATOM 698 O O . ALA B 1 43 ? -22.955 6.375 15.176 1.00 18.56 41 ALA B O 1
ATOM 700 N N . LEU B 1 44 ? -24.114 4.904 13.875 1.00 17.27 42 LEU B N 1
ATOM 701 C CA . LEU B 1 44 ? -23.165 3.774 14.051 1.00 17.55 42 LEU B CA 1
ATOM 702 C C . LEU B 1 44 ? -21.805 4.157 13.470 1.00 16.39 42 LEU B C 1
ATOM 703 O O . LEU B 1 44 ? -20.781 3.790 14.047 1.00 15.98 42 LEU B O 1
ATOM 708 N N . ILE B 1 45 ? -21.777 4.823 12.316 1.00 15.65 43 ILE B N 1
ATOM 709 C CA . ILE B 1 45 ? -20.483 5.224 11.700 1.00 15.13 43 ILE B CA 1
ATOM 710 C C . ILE B 1 45 ? -19.824 6.295 12.579 1.00 14.80 43 ILE B C 1
ATOM 711 O O . ILE B 1 45 ? -18.628 6.177 12.831 1.00 15.50 43 ILE B O 1
ATOM 716 N N . ASP B 1 46 ? -20.570 7.308 13.016 1.00 15.01 44 ASP B N 1
ATOM 717 C CA . ASP B 1 46 ? -20.028 8.381 13.897 1.00 15.54 44 ASP B CA 1
ATOM 718 C C . ASP B 1 46 ? -19.407 7.753 15.155 1.00 15.01 44 ASP B C 1
ATOM 719 O O . ASP B 1 46 ? -18.294 8.142 15.522 1.00 15.93 44 ASP B O 1
ATOM 724 N N . ASP B 1 47 ? -20.092 6.786 15.762 1.00 15.31 45 ASP B N 1
ATOM 725 C CA . ASP B 1 47 ? -19.573 6.055 16.952 1.00 16.18 45 ASP B CA 1
ATOM 726 C C . ASP B 1 47 ? -18.273 5.337 16.568 1.00 15.31 45 ASP B C 1
ATOM 727 O O . ASP B 1 47 ? -17.306 5.409 17.304 1.00 15.84 45 ASP B O 1
ATOM 732 N N . ALA B 1 48 ? -18.241 4.676 15.410 1.00 15.33 46 ALA B N 1
ATOM 733 C CA . ALA B 1 48 ? -17.065 3.909 14.936 1.00 15.21 46 ALA B CA 1
ATOM 734 C C . ALA B 1 48 ? -15.862 4.842 14.746 1.00 14.75 46 ALA B C 1
ATOM 735 O O . ALA B 1 48 ? -14.744 4.438 15.108 1.00 15.88 46 ALA B O 1
ATOM 737 N N . LEU B 1 49 ? -16.072 6.040 14.191 1.00 14.91 47 LEU B N 1
ATOM 738 C CA . LEU B 1 49 ? -14.985 7.029 13.962 1.00 15.22 47 LEU B CA 1
ATOM 739 C C . LEU B 1 49 ? -14.377 7.416 15.310 1.00 14.31 47 LEU B C 1
ATOM 740 O O . LEU B 1 49 ? -13.146 7.520 15.405 1.00 15.91 47 LEU B O 1
ATOM 745 N N . LYS B 1 50 ? -15.220 7.602 16.321 1.00 15.12 48 LYS B N 1
ATOM 746 C CA . LYS B 1 50 ? -14.743 7.909 17.690 1.00 15.82 48 LYS B CA 1
ATOM 747 C C . LYS B 1 50 ? -13.865 6.753 18.192 1.00 14.68 48 LYS B C 1
ATOM 748 O O . LYS B 1 50 ? -12.793 7.039 18.750 1.00 16.95 48 LYS B O 1
ATOM 754 N N . ARG B 1 51 ? -14.276 5.497 17.981 1.00 14.62 49 ARG B N 1
ATOM 755 C CA . ARG B 1 51 ? -13.492 4.307 18.419 1.00 14.66 49 ARG B CA 1
ATOM 756 C C . ARG B 1 51 ? -12.175 4.229 17.637 1.00 14.80 49 ARG B C 1
ATOM 757 O O . ARG B 1 51 ? -11.124 3.931 18.240 1.00 15.78 49 ARG B O 1
ATOM 765 N N . THR B 1 52 ? -12.209 4.475 16.329 1.00 14.97 50 THR B N 1
ATOM 766 C CA . THR B 1 52 ? -10.989 4.476 15.489 1.00 15.54 50 THR B CA 1
ATOM 767 C C . THR B 1 52 ? -9.972 5.451 16.090 1.00 15.93 50 THR B C 1
ATOM 768 O O . THR B 1 52 ? -8.823 5.039 16.356 1.00 17.39 50 THR B O 1
ATOM 772 N N . GLU B 1 53 ? -10.394 6.695 16.311 1.00 16.74 51 GLU B N 1
ATOM 773 C CA . GLU B 1 53 ? -9.538 7.789 16.837 1.00 18.79 51 GLU B CA 1
ATOM 774 C C . GLU B 1 53 ? -9.028 7.417 18.235 1.00 18.13 51 GLU B C 1
ATOM 775 O O . GLU B 1 53 ? -7.850 7.700 18.529 1.00 20.57 51 GLU B O 1
ATOM 781 N N . SER B 1 54 ? -9.864 6.765 19.049 1.00 18.18 52 SER B N 1
ATOM 782 C CA A SER B 1 54 ? -9.522 6.389 20.448 0.50 18.17 52 SER B CA 1
ATOM 783 C CA B SER B 1 54 ? -9.536 6.372 20.447 0.50 18.41 52 SER B CA 1
ATOM 784 C C . SER B 1 54 ? -8.383 5.361 20.465 1.00 18.17 52 SER B C 1
ATOM 785 O O . SER B 1 54 ? -7.708 5.262 21.489 1.00 20.29 52 SER B O 1
ATOM 790 N N . ASN B 1 55 ? -8.186 4.628 19.366 1.00 17.02 53 ASN B N 1
ATOM 791 C CA . ASN B 1 55 ? -7.11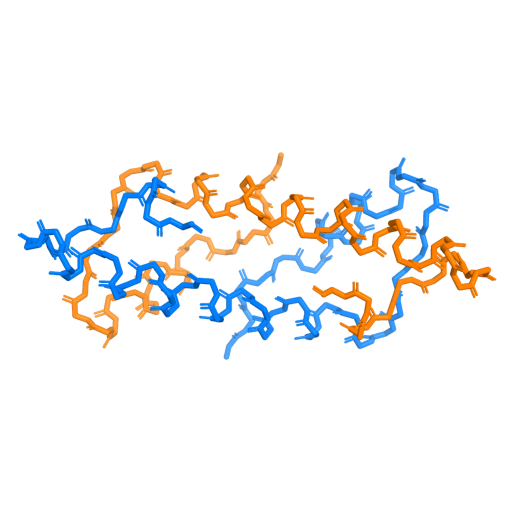6 3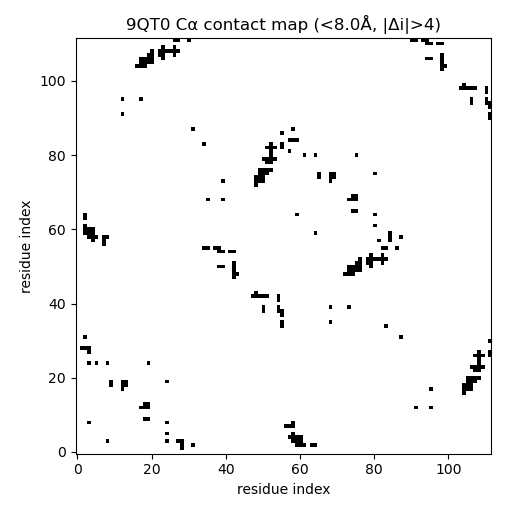.603 19.237 1.00 17.87 53 ASN B CA 1
ATOM 792 C C . ASN B 1 55 ? -5.968 4.139 18.365 1.00 17.86 53 ASN B C 1
ATOM 793 O O . ASN B 1 55 ? -5.175 3.315 17.857 1.00 19.62 53 ASN B O 1
ATOM 798 N N . LYS B 1 56 ? -5.865 5.465 18.221 1.00 19.29 54 LYS B N 1
ATOM 799 C CA . LYS B 1 56 ? -4.744 6.161 17.532 1.00 20.10 54 LYS B CA 1
ATOM 800 C C . LYS B 1 56 ? -4.655 5.680 16.080 1.00 20.16 54 LYS B C 1
ATOM 801 O O . LYS B 1 56 ? -3.528 5.493 15.570 1.00 22.75 54 LYS B O 1
ATOM 807 N N . ARG B 1 57 ? -5.806 5.487 15.436 1.00 20.07 55 ARG B N 1
ATOM 808 C CA . ARG B 1 57 ? -5.894 5.071 14.012 1.00 20.19 55 ARG B CA 1
ATOM 809 C C . ARG B 1 57 ? -6.708 6.109 13.235 1.00 20.17 55 ARG B C 1
ATOM 810 O O . ARG B 1 57 ? -7.483 6.847 13.853 1.00 21.30 55 ARG B O 1
ATOM 818 N N . THR B 1 58 ? -6.553 6.165 11.913 1.00 21.18 56 THR B N 1
ATOM 819 C CA . THR B 1 58 ? -7.489 6.898 11.020 1.00 22.03 56 THR B CA 1
ATOM 820 C C . THR B 1 58 ? -8.143 5.916 10.047 1.00 20.95 56 THR B C 1
ATOM 821 O O . THR B 1 58 ? -9.056 6.354 9.335 1.00 23.44 56 THR B O 1
ATOM 825 N N . THR B 1 59 ? -7.737 4.642 10.042 1.00 19.15 57 THR B N 1
ATOM 826 C CA . THR B 1 59 ? -8.392 3.590 9.219 1.00 18.09 57 THR B CA 1
ATOM 827 C C . THR B 1 59 ? -9.431 2.867 10.076 1.00 16.73 57 THR B C 1
ATOM 828 O O . THR B 1 59 ? -9.046 2.197 11.058 1.00 17.95 57 THR B O 1
ATOM 832 N N . VAL B 1 60 ? -10.698 3.014 9.693 1.00 15.01 58 VAL B N 1
ATOM 833 C CA . VAL B 1 60 ? -11.853 2.353 10.357 1.00 14.60 58 VAL B CA 1
ATOM 834 C C . VAL B 1 60 ? -11.796 0.863 10.018 1.00 14.93 58 VAL B C 1
ATOM 835 O O . VAL B 1 60 ? -11.652 0.530 8.823 1.00 16.81 58 VAL B O 1
ATOM 839 N N . ARG B 1 61 ? -11.918 0.006 11.029 1.00 15.15 59 ARG B N 1
ATOM 840 C CA . ARG B 1 61 ? -11.920 -1.470 10.905 1.00 15.36 59 ARG B CA 1
ATOM 841 C C . ARG B 1 61 ? -13.336 -1.959 11.188 1.00 14.42 59 ARG B C 1
ATOM 842 O O . ARG B 1 61 ? -14.109 -1.268 11.857 1.00 14.81 59 ARG B O 1
ATOM 850 N N . PRO B 1 62 ? -13.702 -3.177 10.734 1.00 14.62 60 PRO B N 1
ATOM 851 C CA . PRO B 1 62 ? -15.040 -3.716 10.978 1.00 15.01 60 PRO B CA 1
ATOM 852 C C . PRO B 1 62 ? -15.372 -3.785 12.476 1.00 15.21 60 PRO B C 1
ATOM 853 O O . PRO B 1 62 ? -16.513 -3.589 12.848 1.00 16.03 60 PRO B O 1
ATOM 857 N N . THR B 1 63 ? -14.352 -4.029 13.296 1.00 15.98 61 THR B N 1
ATOM 858 C CA . THR B 1 63 ? -14.485 -4.212 14.759 1.00 16.99 61 THR B CA 1
ATOM 859 C C . THR B 1 63 ? -14.740 -2.859 15.440 1.00 16.16 61 THR B C 1
ATOM 860 O O . THR B 1 63 ? -15.147 -2.873 16.606 1.00 21.05 61 THR B O 1
ATOM 864 N N . ASP B 1 64 ? -14.547 -1.729 14.758 1.00 14.99 62 ASP B N 1
ATOM 865 C CA . ASP B 1 64 ? -14.822 -0.378 15.316 1.00 14.95 62 ASP B CA 1
ATOM 866 C C . ASP B 1 64 ? -16.328 -0.080 15.325 1.00 14.81 62 ASP B C 1
ATOM 867 O O . ASP B 1 64 ? -16.721 0.838 16.084 1.00 15.90 62 ASP B O 1
ATOM 872 N N . PHE B 1 65 ? -17.142 -0.793 14.534 1.00 17.04 63 PHE B N 1
ATOM 873 C CA . PHE B 1 65 ? -18.608 -0.558 14.438 1.00 18.39 63 PHE B CA 1
ATOM 874 C C . PHE B 1 65 ? -19.346 -1.239 15.594 1.00 21.72 63 PHE B C 1
ATOM 875 O O . PHE B 1 65 ? -20.512 -0.901 15.835 1.00 23.96 63 PHE B O 1
#

Organism: NCBI:txid2023191

Radius of gyration: 14.47 Å; Cα contacts (8 Å, |Δi|>4): 160; chains: 2; bounding box: 44×26×23 Å

Solvent-accessible surface area: 6235 Å² total; per-residue (Å²): 148,78,2,7,46,33,74,57,0,98,56,44,0,134,82,109,58,22,100,31,22,87,77,0,19,94,10,0,21,126,71,0,50,52,32,0,67,75,0,13,64,108,0,120,86,85,201,54,82,41,0,122,31,120,7,20,109,68,1,6,50,40,78,56,0,88,59,43,0,130,84,111,61,24,95,29,22,82,76,0,12,96,13,0,12,62,90,0,54,47,40,0,66,68,0,12,159,106,0,120,84,86,199,50,72,45,0,118,29,119,7,24

Foldseek 3Di:
DQPDPVVVVQVVQVVVVHGADPCRSVVVSVVVVVLVVQLCVQCVVVVHPDRDPVSD/DQPDDVVVVQVVQVVVVDGADPCNSVVVSVVVVVLVVQLCVQCVVVVHRDRDPVSD

Secondary structure (DSSP, 8-state):
---B-HHHHHHHHHHTT-EE-TTHHHHHHHHHHHHHHHHHHHHHHTT-SEE-GGG-/---B-HHHHHHHHHHTT-EE-TTHHHHHHHHHHHHHHHHHHHHHHTT-SEE-GGG-

B-factor: mean 22.01, std 7.21, range [13.85, 55.18]

Nearest PDB structures (foldseek):
  9f0e-assembly1_A  TM=9.217E-01  e=2.181E-03  Bdellovibrio bacteriovorus HD100
  8fvx-assembly1_A  TM=9.245E-01  e=4.891E-03  Bdellovibrio bacteriovorus HD100
  5xm0-assembly1_A  TM=7.189E-01  e=6.305E-02  Mus musculus
  1p3m-assembly1_A  TM=7.176E-01  e=6.305E-02  Xenopus laevis
  4kud-assembly1_A  TM=6.473E-01  e=1.080E-01  Saccharomyces cerevisiae S288C